Protein AF-A0A1Y2LB95-F1 (afdb_monomer_lite)

Sequence (118 aa):
MKFNLTRRTKRRLMWASLLALIIATALDGSKRTIADLIWPDDAAPWEKVTAVYYPDREKLIVFEFAGESLNSVAECRDVVFARALQNGDPDLKRGSYECAIGFYRQYGDIGVYRLTVQ

Foldseek 3Di:
DDPPDDPVRVVVVVVVVVVVVVCVVCVQVVVLVVCCVPPVPKEDQPKFKWKKKFQAPVCSVDIDGLDTRHRIPVVSVVSRLVVCVVSVRNVCPGMDIKTFMGWRDDDDNDTHTSDIDD

pLDDT: mean 88.21, std 11.53, range [42.5, 98.0]

Organism: NCBI:txid1293890

Radius of gyration: 21.98 Å; chains: 1; bounding box: 64×25×59 Å

Structure (mmCIF, N/CA/C/O backbone):
data_AF-A0A1Y2LB95-F1
#
_entry.id   AF-A0A1Y2LB95-F1
#
loop_
_atom_site.group_PDB
_atom_site.id
_atom_site.type_symbol
_atom_site.label_atom_id
_atom_site.label_alt_id
_atom_site.label_comp_id
_atom_site.label_asym_id
_atom_site.label_entity_id
_atom_site.label_seq_id
_atom_site.pdbx_PDB_ins_code
_atom_site.Cartn_x
_atom_site.Cartn_y
_atom_site.Cartn_z
_atom_site.occupancy
_atom_site.B_iso_or_equiv
_atom_site.auth_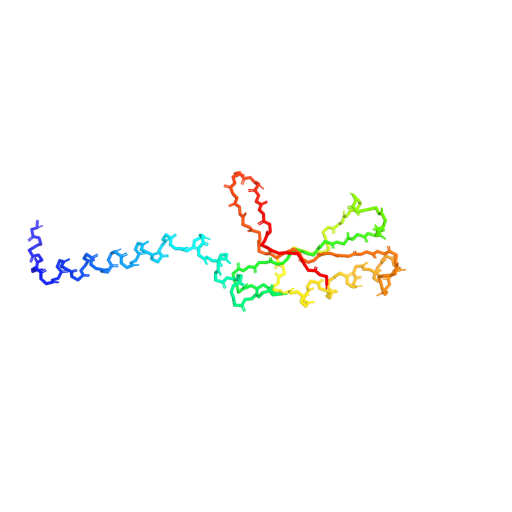seq_id
_atom_site.auth_comp_id
_atom_site.auth_asym_id
_atom_site.auth_atom_id
_atom_site.pdbx_PDB_model_num
ATOM 1 N N . MET A 1 1 ? 47.813 1.154 -28.756 1.00 42.50 1 MET A N 1
ATOM 2 C CA . MET A 1 1 ? 47.207 -0.104 -29.256 1.00 42.50 1 MET A CA 1
ATOM 3 C C . MET A 1 1 ? 45.946 0.246 -30.051 1.00 42.50 1 MET A C 1
ATOM 5 O O . MET A 1 1 ? 45.018 0.781 -29.462 1.00 42.50 1 MET A O 1
ATOM 9 N N . LYS A 1 2 ? 45.918 0.057 -31.381 1.00 48.38 2 LYS A N 1
ATOM 10 C CA . LYS A 1 2 ? 44.719 0.318 -32.208 1.00 48.38 2 LYS A CA 1
ATOM 11 C C . LYS A 1 2 ? 43.930 -0.985 -32.359 1.00 48.38 2 LYS A C 1
ATOM 13 O O . LYS A 1 2 ? 44.323 -1.853 -33.132 1.00 48.38 2 LYS A O 1
ATOM 18 N N . PHE A 1 3 ? 42.837 -1.133 -31.612 1.00 57.44 3 PHE A N 1
ATOM 19 C CA . PHE A 1 3 ? 41.934 -2.277 -31.757 1.00 57.44 3 PHE A CA 1
ATOM 20 C C . PHE A 1 3 ? 41.116 -2.131 -33.046 1.00 57.44 3 PHE A C 1
ATOM 22 O O . PHE A 1 3 ? 40.116 -1.414 -33.099 1.00 57.44 3 PHE A O 1
ATOM 29 N N . ASN A 1 4 ? 41.538 -2.817 -34.108 1.00 63.50 4 ASN A N 1
ATOM 30 C CA . ASN A 1 4 ? 40.764 -2.913 -35.342 1.00 63.50 4 ASN A CA 1
ATOM 31 C C . ASN A 1 4 ? 39.651 -3.955 -35.180 1.00 63.50 4 ASN A C 1
ATOM 33 O O . ASN A 1 4 ? 39.780 -5.110 -35.575 1.00 63.50 4 ASN A O 1
ATOM 37 N N . LEU A 1 5 ? 38.532 -3.536 -34.584 1.00 64.50 5 LEU A N 1
ATOM 38 C CA . LEU A 1 5 ? 37.309 -4.338 -34.562 1.00 64.50 5 LEU A CA 1
ATOM 39 C C . LEU A 1 5 ? 36.785 -4.532 -35.989 1.00 64.50 5 LEU A C 1
ATOM 41 O O . LEU A 1 5 ? 36.601 -3.561 -36.733 1.00 64.50 5 LEU A O 1
ATOM 45 N N . THR A 1 6 ? 36.490 -5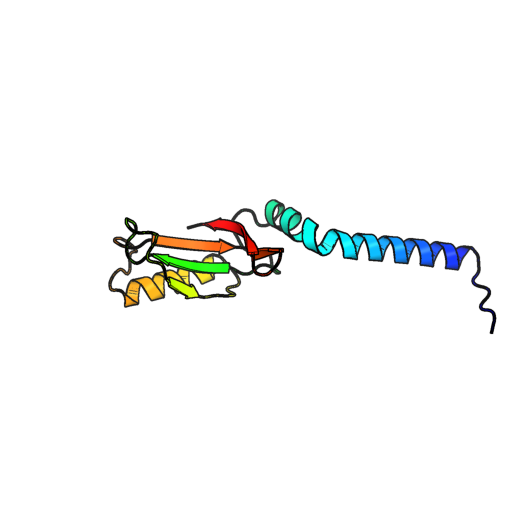.778 -36.359 1.00 76.25 6 THR A N 1
ATOM 46 C CA . THR A 1 6 ? 35.886 -6.060 -37.663 1.00 76.25 6 THR A CA 1
ATOM 47 C C . THR A 1 6 ? 34.492 -5.433 -37.750 1.00 76.25 6 THR A C 1
ATOM 49 O O . THR A 1 6 ? 33.794 -5.231 -36.751 1.00 76.25 6 THR A O 1
ATOM 52 N N . ARG A 1 7 ? 34.057 -5.105 -38.974 1.00 74.38 7 ARG A N 1
ATOM 53 C CA . ARG A 1 7 ? 32.767 -4.439 -39.236 1.00 74.38 7 ARG A CA 1
ATOM 54 C C . ARG A 1 7 ? 31.579 -5.197 -38.621 1.00 74.38 7 ARG A C 1
ATOM 56 O O . ARG A 1 7 ? 30.617 -4.573 -38.182 1.00 74.38 7 ARG A O 1
ATOM 63 N N . ARG A 1 8 ? 31.667 -6.532 -38.532 1.00 74.50 8 ARG A N 1
ATOM 64 C CA . ARG A 1 8 ? 30.659 -7.395 -37.892 1.00 74.50 8 ARG A CA 1
ATOM 65 C C . ARG A 1 8 ? 30.632 -7.234 -36.371 1.00 74.50 8 ARG A C 1
ATOM 67 O O . ARG A 1 8 ? 29.543 -7.116 -35.816 1.00 74.50 8 ARG A O 1
ATOM 74 N N . THR A 1 9 ? 31.785 -7.180 -35.701 1.00 77.56 9 THR A N 1
ATOM 75 C CA . THR A 1 9 ? 31.846 -6.971 -34.245 1.00 77.56 9 THR A CA 1
ATOM 76 C C . THR A 1 9 ? 31.392 -5.570 -33.861 1.00 77.56 9 THR A C 1
ATOM 78 O O . THR A 1 9 ? 30.631 -5.437 -32.911 1.00 77.56 9 THR A O 1
ATOM 81 N N . LYS A 1 10 ? 31.755 -4.541 -34.643 1.00 79.56 10 LYS A N 1
ATOM 82 C CA . LYS A 1 10 ? 31.242 -3.174 -34.442 1.00 79.56 10 LYS A CA 1
ATOM 83 C C . LYS A 1 10 ? 29.717 -3.125 -34.541 1.00 79.56 10 LYS A C 1
ATOM 85 O O . LYS A 1 10 ? 29.073 -2.542 -33.681 1.00 79.56 10 LYS A O 1
ATOM 90 N N . ARG A 1 11 ? 29.131 -3.790 -35.546 1.00 82.31 11 ARG A N 1
ATOM 91 C CA . ARG A 1 11 ? 27.670 -3.842 -35.718 1.00 82.31 11 ARG A CA 1
ATOM 92 C C . ARG A 1 11 ? 26.987 -4.560 -34.552 1.00 82.31 11 ARG A C 1
ATOM 94 O O . ARG A 1 11 ? 25.981 -4.070 -34.064 1.00 82.31 11 ARG A O 1
ATOM 101 N N . ARG A 1 12 ? 27.539 -5.686 -34.085 1.00 84.94 12 ARG A N 1
ATOM 102 C CA . ARG A 1 12 ? 27.011 -6.424 -32.923 1.00 84.94 12 ARG A CA 1
ATOM 103 C C . ARG A 1 12 ? 27.088 -5.611 -31.633 1.00 84.94 12 ARG A C 1
ATOM 105 O O . ARG A 1 12 ? 26.108 -5.577 -30.905 1.00 84.94 12 ARG A O 1
ATOM 112 N N . LEU A 1 13 ? 28.211 -4.934 -31.393 1.00 86.25 13 LEU A N 1
ATOM 113 C CA . LEU A 1 13 ? 28.370 -4.037 -30.250 1.00 86.25 13 LEU A CA 1
ATOM 114 C C . LEU A 1 13 ? 27.374 -2.883 -30.312 1.00 86.25 13 LEU A C 1
ATOM 116 O O . LEU A 1 13 ? 26.684 -2.659 -29.332 1.00 86.25 13 LEU A O 1
ATOM 120 N N . MET A 1 14 ? 27.212 -2.230 -31.469 1.00 86.56 14 MET A N 1
ATOM 121 C CA . MET A 1 14 ? 26.212 -1.167 -31.609 1.00 86.56 14 MET A CA 1
ATOM 122 C C . MET A 1 14 ? 24.796 -1.659 -31.306 1.00 86.56 14 MET A C 1
ATOM 124 O O . MET A 1 14 ? 24.088 -1.001 -30.555 1.00 86.56 14 MET A O 1
ATOM 128 N N . TRP A 1 15 ? 24.391 -2.820 -31.829 1.00 89.50 15 TRP A N 1
ATOM 129 C CA . TRP A 1 15 ? 23.071 -3.386 -31.534 1.00 89.50 15 TRP A CA 1
ATOM 130 C C . TRP A 1 15 ? 22.907 -3.773 -30.064 1.00 89.50 15 TRP A C 1
ATOM 132 O O . TRP A 1 15 ? 21.869 -3.481 -29.485 1.00 89.50 15 TRP A O 1
ATOM 142 N N . ALA A 1 16 ? 23.923 -4.379 -29.445 1.00 90.06 16 ALA A N 1
ATOM 143 C CA . ALA A 1 16 ? 23.898 -4.719 -28.024 1.00 90.06 16 ALA A CA 1
ATOM 144 C C . ALA A 1 16 ? 23.803 -3.468 -27.135 1.00 90.06 16 ALA A C 1
ATOM 146 O O . ALA A 1 16 ? 23.024 -3.451 -26.187 1.00 90.06 16 ALA A O 1
ATOM 147 N N . SER A 1 17 ? 24.534 -2.403 -27.471 1.00 84.62 17 SER A N 1
ATOM 148 C CA . SER A 1 17 ? 24.447 -1.107 -26.793 1.00 84.62 17 SER A CA 1
ATOM 149 C C . SER A 1 17 ? 23.076 -0.461 -26.967 1.00 84.62 17 SER A C 1
ATOM 151 O O . SER A 1 17 ? 22.529 0.055 -26.000 1.00 84.62 17 SER A O 1
ATOM 153 N N . LEU A 1 18 ? 22.499 -0.522 -28.172 1.00 86.12 18 LEU A N 1
ATOM 154 C CA . LEU A 1 18 ? 21.156 -0.005 -28.435 1.00 86.12 18 LEU A CA 1
ATOM 155 C C . LEU A 1 18 ? 20.102 -0.762 -27.618 1.00 86.12 18 LEU A C 1
ATOM 157 O O . LEU A 1 18 ? 19.228 -0.145 -27.022 1.00 86.12 18 LEU A O 1
ATOM 161 N N . LEU A 1 19 ? 20.214 -2.092 -27.558 1.00 86.06 19 LEU A N 1
ATOM 162 C CA . LEU A 1 19 ? 19.306 -2.941 -26.792 1.00 86.06 19 LEU A CA 1
ATOM 163 C C . LEU A 1 19 ? 19.413 -2.650 -25.290 1.00 86.06 19 LEU A C 1
ATOM 165 O O . LEU A 1 19 ? 18.400 -2.478 -24.624 1.00 86.06 19 LEU A O 1
ATOM 169 N N . ALA A 1 20 ? 20.638 -2.537 -24.772 1.00 81.12 20 ALA A N 1
ATOM 170 C CA . ALA A 1 20 ? 20.884 -2.193 -23.377 1.00 81.12 20 ALA A CA 1
ATOM 171 C C . ALA A 1 20 ? 20.351 -0.795 -23.030 1.00 81.12 20 ALA A C 1
ATOM 173 O O . ALA A 1 20 ? 19.794 -0.613 -21.953 1.00 81.12 20 ALA A O 1
ATOM 174 N N . LEU A 1 21 ? 20.469 0.170 -23.949 1.00 74.56 21 LEU A N 1
ATOM 175 C CA . LEU A 1 21 ? 19.945 1.521 -23.763 1.00 74.56 21 LEU A CA 1
ATOM 176 C C . LEU A 1 21 ? 18.412 1.537 -23.738 1.00 74.56 21 LEU A C 1
ATOM 178 O O . LEU A 1 21 ? 17.838 2.189 -22.878 1.00 74.56 21 LEU A O 1
ATOM 182 N N . ILE A 1 22 ? 17.757 0.787 -24.629 1.00 74.38 22 ILE A N 1
ATOM 183 C CA . ILE A 1 22 ? 16.292 0.648 -24.653 1.00 74.38 22 ILE A CA 1
ATOM 184 C C . ILE A 1 22 ? 15.790 -0.011 -2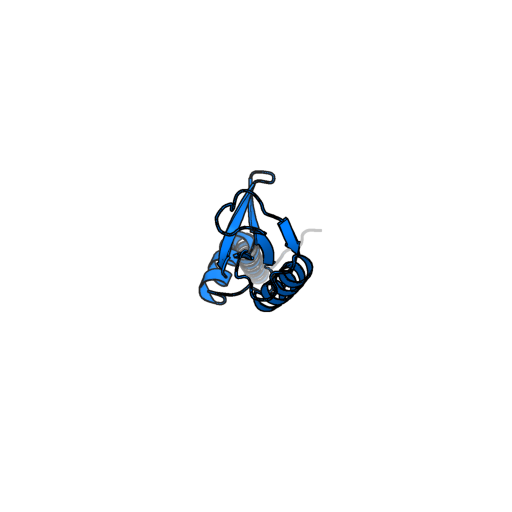3.365 1.00 74.38 22 ILE A C 1
ATOM 186 O O . ILE A 1 22 ? 14.812 0.446 -22.783 1.00 74.38 22 ILE A O 1
ATOM 190 N N . ILE A 1 23 ? 16.475 -1.055 -22.893 1.00 71.50 23 ILE A N 1
ATOM 191 C CA . ILE A 1 23 ? 16.156 -1.697 -21.615 1.00 71.50 23 ILE A CA 1
ATOM 192 C C . ILE A 1 23 ? 16.327 -0.684 -20.472 1.00 71.50 23 ILE A C 1
ATOM 194 O O . ILE A 1 23 ? 15.415 -0.524 -19.667 1.00 71.50 23 ILE A O 1
ATOM 198 N N . ALA A 1 24 ? 17.445 0.051 -20.439 1.00 64.38 24 ALA A N 1
ATOM 199 C CA . ALA A 1 24 ? 17.754 1.047 -19.412 1.00 64.38 24 ALA A CA 1
ATOM 200 C C . ALA A 1 24 ? 16.753 2.213 -19.349 1.00 64.38 24 ALA A C 1
ATOM 202 O O . ALA A 1 24 ? 16.450 2.681 -18.257 1.00 64.38 24 ALA A O 1
ATOM 203 N N . THR A 1 25 ? 16.236 2.686 -20.487 1.00 60.16 25 THR A N 1
ATOM 204 C CA . THR A 1 25 ? 15.306 3.828 -20.531 1.00 60.16 25 THR A CA 1
ATOM 205 C C . THR A 1 25 ? 13.844 3.427 -20.404 1.00 60.16 25 THR A C 1
ATOM 207 O O . THR A 1 25 ? 13.049 4.208 -19.886 1.00 60.16 25 THR A O 1
ATOM 210 N N . ALA A 1 26 ? 13.474 2.215 -20.820 1.00 60.06 26 ALA A N 1
ATOM 211 C CA . ALA A 1 26 ? 12.163 1.668 -20.506 1.00 60.06 26 ALA A CA 1
ATOM 212 C C . ALA A 1 26 ? 11.986 1.561 -18.982 1.00 60.06 26 ALA A C 1
ATOM 214 O O . ALA A 1 26 ? 10.941 1.926 -18.464 1.00 60.06 26 ALA A O 1
ATOM 215 N N . LEU A 1 27 ? 13.030 1.167 -18.253 1.00 59.22 27 LEU A N 1
ATOM 216 C CA . LEU A 1 27 ? 12.952 0.658 -16.885 1.00 59.22 27 LEU A CA 1
ATOM 217 C C . LEU A 1 27 ? 12.247 1.509 -15.813 1.00 59.22 27 LEU A C 1
ATOM 219 O O . LEU A 1 27 ? 11.846 0.897 -14.837 1.00 59.22 27 LEU A O 1
ATOM 223 N N . ASP A 1 28 ? 12.036 2.823 -15.924 1.00 59.31 28 ASP A N 1
ATOM 224 C CA . ASP A 1 28 ? 11.260 3.550 -14.892 1.00 59.31 28 ASP A CA 1
ATOM 225 C C . ASP A 1 28 ? 9.836 3.904 -15.333 1.00 59.31 28 ASP A C 1
ATOM 227 O O . ASP A 1 28 ? 8.883 3.605 -14.613 1.00 59.31 28 ASP A O 1
ATOM 231 N N . GLY A 1 29 ? 9.650 4.431 -16.546 1.00 65.62 29 GLY A N 1
ATOM 232 C CA . GLY A 1 29 ? 8.309 4.677 -17.092 1.00 65.62 29 GLY A CA 1
ATOM 233 C C . GLY A 1 29 ? 7.563 3.389 -17.462 1.00 65.62 29 GLY A C 1
ATOM 234 O O . GLY A 1 29 ? 6.353 3.296 -17.280 1.00 65.62 29 GLY A O 1
ATOM 235 N N . SER A 1 30 ? 8.279 2.362 -17.932 1.00 77.00 30 SER A N 1
ATOM 236 C CA . SER A 1 30 ? 7.686 1.085 -18.336 1.00 77.00 30 SER A CA 1
ATOM 237 C C . SER A 1 30 ? 7.290 0.220 -17.152 1.00 77.00 30 SER A C 1
ATOM 239 O O . SER A 1 30 ? 6.374 -0.578 -17.298 1.00 77.00 30 SER A O 1
ATOM 241 N N . LYS A 1 31 ? 7.955 0.338 -15.993 1.00 85.06 31 LYS A N 1
ATOM 242 C CA . LYS A 1 31 ? 7.603 -0.444 -14.794 1.00 85.06 31 LYS A CA 1
ATOM 243 C C . LYS A 1 31 ? 6.155 -0.204 -14.397 1.00 85.06 31 LYS A C 1
ATOM 245 O O . LYS A 1 31 ? 5.426 -1.170 -14.213 1.00 85.06 31 LYS A O 1
ATOM 250 N N . ARG A 1 32 ? 5.730 1.062 -14.357 1.00 88.31 32 ARG A N 1
ATOM 251 C CA . ARG A 1 32 ? 4.337 1.414 -14.072 1.00 88.31 32 ARG A CA 1
ATOM 252 C C . ARG A 1 32 ? 3.390 0.806 -15.105 1.00 88.31 32 ARG A C 1
ATOM 254 O O . ARG A 1 32 ? 2.459 0.114 -14.725 1.00 88.31 32 ARG A O 1
ATOM 261 N N . THR A 1 33 ? 3.670 0.984 -16.397 1.00 87.56 33 THR A N 1
ATOM 262 C CA . THR A 1 33 ? 2.823 0.445 -17.476 1.00 87.56 33 THR A CA 1
ATOM 263 C C . THR A 1 33 ? 2.718 -1.083 -17.440 1.00 87.56 33 THR A C 1
ATOM 265 O O . THR A 1 33 ? 1.650 -1.637 -17.677 1.00 87.56 33 THR A O 1
ATOM 268 N N . ILE A 1 34 ? 3.820 -1.780 -17.151 1.00 88.88 34 ILE A N 1
ATOM 269 C CA . ILE A 1 34 ? 3.841 -3.242 -17.023 1.00 88.88 34 ILE A CA 1
ATOM 270 C C . ILE A 1 34 ? 3.063 -3.672 -15.773 1.00 88.88 34 ILE A C 1
ATOM 272 O O . ILE A 1 34 ? 2.318 -4.649 -15.831 1.00 88.88 34 ILE A O 1
ATOM 276 N N . ALA A 1 35 ? 3.212 -2.938 -14.666 1.00 92.31 35 ALA A N 1
ATOM 277 C CA . ALA A 1 35 ? 2.476 -3.187 -13.434 1.00 92.31 35 ALA A CA 1
ATOM 278 C C . ALA A 1 35 ? 0.964 -3.020 -13.640 1.00 92.31 35 ALA A C 1
ATOM 280 O O . ALA A 1 35 ? 0.212 -3.923 -13.295 1.00 92.31 35 ALA A O 1
ATOM 281 N N . ASP A 1 36 ? 0.534 -1.943 -14.303 1.00 91.00 36 ASP A N 1
ATOM 282 C CA . ASP A 1 36 ? -0.874 -1.693 -14.641 1.00 91.00 36 ASP A CA 1
ATOM 283 C C . ASP A 1 36 ? -1.487 -2.801 -15.507 1.00 91.00 36 ASP A C 1
ATOM 285 O O . ASP A 1 36 ? -2.668 -3.110 -15.376 1.00 91.00 36 ASP A O 1
ATOM 289 N N . LEU A 1 37 ? -0.692 -3.424 -16.382 1.00 91.62 37 LEU A N 1
ATOM 290 C CA . LEU A 1 37 ? -1.177 -4.468 -17.282 1.00 91.62 37 LEU A CA 1
ATOM 291 C C . LEU A 1 37 ? -1.283 -5.849 -16.618 1.00 91.62 37 LEU A C 1
ATOM 293 O O . LEU A 1 37 ? -2.210 -6.598 -16.914 1.00 91.62 37 LEU A O 1
ATOM 297 N N . ILE A 1 38 ? -0.301 -6.222 -15.794 1.00 95.31 38 ILE A N 1
ATOM 298 C CA . ILE A 1 38 ? -0.151 -7.598 -15.286 1.00 95.31 38 ILE A CA 1
ATOM 299 C C . ILE A 1 38 ? -0.635 -7.727 -13.831 1.00 95.31 38 ILE A C 1
ATOM 301 O O . ILE A 1 38 ? -1.100 -8.795 -13.439 1.00 95.31 38 ILE A O 1
ATOM 305 N N . TRP A 1 39 ? -0.574 -6.646 -13.049 1.00 94.69 39 TRP A N 1
ATOM 306 C CA . TRP A 1 39 ? -0.994 -6.585 -11.644 1.00 94.69 39 TRP A CA 1
ATOM 307 C C . TRP A 1 39 ? -2.022 -5.458 -11.443 1.00 94.69 39 TRP A C 1
ATOM 309 O O . TRP A 1 39 ? -1.708 -4.416 -10.854 1.00 94.69 39 TRP A O 1
ATOM 319 N N . PRO A 1 40 ? -3.255 -5.640 -11.955 1.00 93.12 40 PRO A N 1
ATOM 320 C CA . PRO A 1 40 ? -4.275 -4.594 -11.931 1.00 93.12 40 PRO A CA 1
ATOM 321 C C . PRO A 1 40 ? -4.740 -4.249 -10.513 1.00 93.12 40 PRO A C 1
ATOM 323 O O . PRO A 1 40 ? -5.063 -3.095 -10.271 1.00 93.12 40 PRO A O 1
ATOM 326 N N . ASP A 1 41 ? -4.707 -5.218 -9.590 1.00 94.50 41 ASP A N 1
ATOM 327 C CA . ASP A 1 41 ? -5.270 -5.092 -8.237 1.00 94.50 41 ASP A CA 1
ATOM 328 C C . ASP A 1 41 ? -4.271 -5.459 -7.118 1.00 94.50 41 ASP A C 1
ATOM 330 O O . ASP A 1 41 ? -4.656 -5.580 -5.957 1.00 94.50 41 ASP A O 1
ATOM 334 N N . ASP A 1 42 ? -2.991 -5.675 -7.443 1.00 96.12 42 ASP A N 1
ATOM 335 C CA . ASP A 1 42 ? -1.948 -6.028 -6.465 1.00 96.12 42 ASP A CA 1
ATOM 336 C C . ASP A 1 42 ? -0.598 -5.384 -6.826 1.00 96.12 42 ASP A C 1
ATOM 338 O O . ASP A 1 42 ? -0.449 -4.755 -7.877 1.00 96.12 42 ASP A O 1
ATOM 342 N N . ALA A 1 43 ? 0.395 -5.519 -5.951 1.00 95.62 43 ALA A N 1
ATOM 343 C CA . ALA A 1 43 ? 1.747 -5.030 -6.178 1.00 95.62 43 ALA A CA 1
ATOM 344 C C . ALA A 1 43 ? 2.513 -5.913 -7.169 1.00 95.62 43 ALA A C 1
ATOM 346 O O . ALA A 1 43 ? 2.576 -7.138 -7.033 1.00 95.62 43 ALA A O 1
ATOM 347 N N . ALA A 1 44 ? 3.176 -5.282 -8.138 1.00 95.00 44 ALA A N 1
ATOM 348 C CA . ALA A 1 44 ? 4.200 -5.970 -8.914 1.00 95.00 44 ALA A CA 1
ATOM 349 C C . ALA A 1 44 ? 5.423 -6.304 -8.026 1.00 95.00 44 ALA A C 1
ATOM 351 O O . ALA A 1 44 ? 5.647 -5.638 -7.016 1.00 95.00 44 ALA A O 1
ATOM 352 N N . PRO A 1 45 ? 6.296 -7.259 -8.407 1.00 93.62 45 PRO A N 1
ATOM 353 C CA . PRO A 1 45 ? 7.434 -7.681 -7.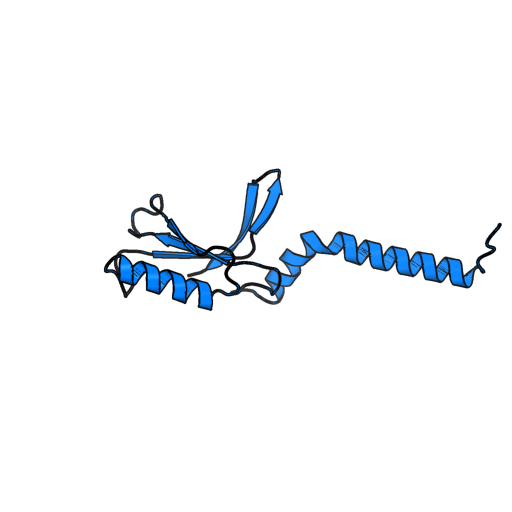574 1.00 93.62 45 PRO A CA 1
ATOM 354 C C . PRO A 1 45 ? 8.440 -6.580 -7.193 1.00 93.62 45 PRO A C 1
ATOM 356 O O . PRO A 1 45 ? 9.228 -6.755 -6.267 1.00 93.62 45 PRO A O 1
ATOM 359 N N . TRP A 1 46 ? 8.461 -5.465 -7.929 1.00 92.50 46 TRP A N 1
ATOM 360 C CA . TRP A 1 46 ? 9.294 -4.290 -7.639 1.00 92.50 46 TRP A CA 1
ATOM 361 C C . TRP A 1 46 ? 8.538 -3.172 -6.912 1.00 92.50 46 TRP A C 1
ATOM 363 O O . TRP A 1 46 ? 9.144 -2.167 -6.545 1.00 92.50 46 TRP A O 1
ATOM 373 N N . GLU A 1 47 ? 7.225 -3.307 -6.750 1.00 95.00 47 GLU A N 1
ATOM 374 C CA . GLU A 1 47 ? 6.388 -2.344 -6.053 1.00 95.00 47 GLU A CA 1
ATOM 375 C C . GLU A 1 47 ? 6.282 -2.694 -4.578 1.00 95.00 47 GLU A C 1
ATOM 377 O O . GLU A 1 47 ? 6.489 -3.829 -4.150 1.00 95.00 47 GLU A O 1
ATOM 382 N N . LYS A 1 48 ? 5.957 -1.672 -3.795 1.00 96.44 48 LYS A N 1
ATOM 383 C CA . LYS A 1 48 ? 5.664 -1.796 -2.378 1.00 96.44 48 LYS A CA 1
ATOM 384 C C . LYS A 1 48 ? 4.272 -1.274 -2.095 1.00 96.44 48 LYS A C 1
ATOM 386 O O . LYS A 1 48 ? 3.793 -0.386 -2.803 1.00 96.44 48 LYS A O 1
ATOM 391 N N . VAL A 1 49 ? 3.657 -1.829 -1.062 1.00 97.56 49 VAL A N 1
ATOM 392 C CA . VAL A 1 49 ? 2.359 -1.410 -0.552 1.00 97.56 49 VAL A CA 1
ATOM 393 C C . VAL A 1 49 ? 2.561 -0.674 0.765 1.00 97.56 49 VAL A C 1
ATOM 395 O O . VAL A 1 49 ? 3.291 -1.129 1.649 1.00 97.56 49 VAL A O 1
ATOM 398 N N . THR A 1 50 ? 1.908 0.473 0.878 1.00 97.25 50 THR A N 1
ATOM 399 C CA . THR A 1 50 ? 1.794 1.252 2.104 1.00 97.25 50 THR A CA 1
ATOM 400 C C . THR A 1 50 ? 0.386 1.054 2.648 1.00 97.25 50 THR A C 1
ATOM 402 O O . THR A 1 50 ? -0.593 1.356 1.966 1.00 97.25 50 THR A O 1
ATOM 405 N N . ALA A 1 51 ? 0.286 0.535 3.867 1.00 97.75 51 ALA A N 1
ATOM 406 C CA . ALA A 1 51 ? -0.973 0.370 4.572 1.00 97.75 51 ALA A CA 1
ATOM 407 C C . ALA A 1 51 ? -1.316 1.663 5.316 1.00 97.75 51 ALA A C 1
ATOM 409 O O . ALA A 1 51 ? -0.621 2.055 6.257 1.00 97.75 51 ALA A O 1
ATOM 410 N N . VAL A 1 52 ? -2.400 2.311 4.906 1.00 96.94 52 VAL A N 1
ATOM 411 C CA . VAL A 1 52 ? -2.945 3.508 5.545 1.00 96.94 52 VAL A CA 1
ATOM 412 C C . VAL A 1 52 ? -4.200 3.112 6.308 1.00 96.94 52 VAL A C 1
ATOM 414 O O . VAL A 1 52 ? -5.127 2.541 5.743 1.00 96.94 52 VAL A O 1
ATOM 417 N N . TYR A 1 53 ? -4.227 3.396 7.604 1.00 97.06 53 TYR A N 1
ATOM 418 C CA . TYR A 1 53 ? -5.353 3.123 8.485 1.00 97.06 53 TYR A CA 1
ATOM 419 C C . TYR A 1 53 ? -6.031 4.430 8.891 1.00 97.06 53 TYR A C 1
ATOM 421 O O . TYR A 1 53 ? -5.372 5.373 9.329 1.00 97.06 53 TYR A O 1
ATOM 429 N N . TYR A 1 54 ? -7.356 4.460 8.792 1.00 96.50 54 TYR A N 1
ATOM 430 C CA . TYR A 1 54 ? -8.196 5.568 9.225 1.00 96.50 54 TYR A CA 1
ATOM 431 C C . TYR A 1 54 ? -8.999 5.110 10.445 1.00 96.50 54 TYR A C 1
ATOM 433 O O . TYR A 1 54 ? -9.881 4.263 10.295 1.00 96.50 54 TYR A O 1
ATOM 441 N N . PRO A 1 55 ? -8.746 5.644 11.654 1.00 94.81 55 PRO A N 1
ATOM 442 C CA . PRO A 1 55 ? -9.498 5.259 12.850 1.00 94.81 55 PRO A CA 1
ATOM 443 C C . PRO A 1 55 ? -10.991 5.607 12.776 1.00 94.81 55 PRO A C 1
ATOM 445 O O . PRO A 1 55 ? -11.809 4.975 13.444 1.00 94.81 55 PRO A O 1
ATOM 448 N N . ASP A 1 56 ? -11.333 6.620 11.980 1.00 93.75 56 ASP A N 1
ATOM 449 C CA . ASP A 1 56 ? -12.687 7.117 11.763 1.00 93.75 56 ASP A CA 1
ATOM 450 C C . ASP A 1 56 ? -12.907 7.315 10.258 1.00 93.75 56 ASP A C 1
ATOM 452 O O . ASP A 1 56 ? -12.287 8.178 9.631 1.00 93.75 56 ASP A O 1
ATOM 456 N N . ARG A 1 57 ? -13.794 6.507 9.669 1.00 93.19 57 ARG A N 1
ATOM 457 C CA . ARG A 1 57 ? -14.125 6.571 8.237 1.00 93.19 57 ARG A CA 1
ATOM 458 C C . ARG A 1 57 ? -14.762 7.895 7.815 1.00 93.19 57 ARG A C 1
ATOM 460 O O . ARG A 1 57 ? -14.724 8.224 6.634 1.00 93.19 57 ARG A O 1
ATOM 467 N N . GLU A 1 58 ? -15.340 8.651 8.749 1.00 93.88 58 GLU A N 1
ATOM 468 C CA . GLU A 1 58 ? -15.924 9.968 8.475 1.00 93.88 58 GLU A CA 1
ATOM 469 C C . GLU A 1 58 ? -14.866 11.085 8.518 1.00 93.88 58 GLU A C 1
ATOM 471 O O . GLU A 1 58 ? -15.124 12.205 8.073 1.00 93.88 58 GLU A O 1
ATOM 476 N N . LYS A 1 59 ? -13.656 10.799 9.024 1.00 91.75 59 LYS A N 1
ATOM 477 C CA . LYS A 1 59 ? -12.567 11.773 9.202 1.00 91.75 59 LYS A CA 1
ATOM 478 C C . LYS A 1 59 ? -11.243 11.264 8.643 1.00 91.75 59 LYS A C 1
ATOM 480 O O . LYS A 1 59 ? -10.269 11.085 9.370 1.00 91.75 59 LYS A O 1
ATOM 485 N N . LEU A 1 60 ? -11.174 11.159 7.318 1.00 87.69 60 LEU A N 1
ATOM 486 C CA . LEU A 1 60 ? -9.987 10.670 6.599 1.00 87.69 60 LEU A CA 1
ATOM 487 C C . LEU A 1 60 ? -8.726 11.542 6.769 1.00 87.69 60 LEU A C 1
ATOM 489 O O . LEU A 1 60 ? -7.624 11.105 6.458 1.00 87.69 60 LEU A O 1
ATOM 493 N N . ILE A 1 61 ? -8.855 12.767 7.289 1.00 90.00 61 ILE A N 1
ATOM 494 C CA . ILE A 1 61 ? -7.697 13.606 7.643 1.00 90.00 61 ILE A CA 1
ATOM 495 C C . ILE A 1 61 ? -6.895 13.037 8.822 1.00 90.00 61 ILE A C 1
ATOM 497 O O . ILE A 1 61 ? -5.738 13.403 9.009 1.00 90.00 61 ILE A O 1
ATOM 501 N N . VAL A 1 62 ? -7.518 12.176 9.632 1.00 89.94 62 VAL A N 1
ATOM 502 C CA . VAL A 1 62 ? -6.868 11.463 10.727 1.00 89.94 62 VAL A CA 1
ATOM 503 C C . VAL A 1 62 ? -6.518 10.081 10.204 1.00 89.94 62 VAL A C 1
ATOM 505 O O . VAL A 1 62 ? -7.384 9.218 10.076 1.00 89.94 62 VAL A O 1
ATOM 508 N N . PHE A 1 63 ? -5.245 9.884 9.884 1.00 92.94 63 PHE A N 1
ATOM 509 C CA . PHE A 1 63 ? -4.744 8.617 9.377 1.00 92.94 63 PHE A CA 1
ATOM 510 C C . PHE A 1 63 ? -3.412 8.259 10.017 1.00 92.94 63 PHE A C 1
ATOM 512 O O . PHE A 1 63 ? -2.695 9.106 10.552 1.00 92.94 63 PHE A O 1
ATOM 519 N N . GLU A 1 64 ? -3.085 6.979 9.938 1.00 93.44 64 GLU A N 1
ATOM 520 C CA . GLU A 1 64 ? -1.852 6.414 10.451 1.00 93.44 64 GLU A CA 1
ATOM 521 C C . GLU A 1 64 ? -1.284 5.442 9.419 1.00 93.44 64 GLU A C 1
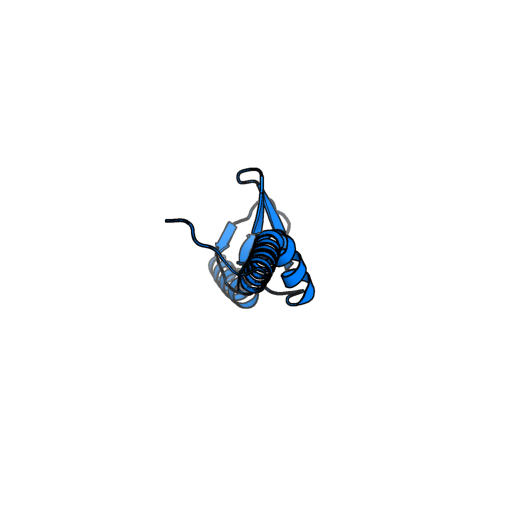ATOM 523 O O . GLU A 1 64 ? -2.021 4.662 8.813 1.00 93.44 64 GLU A O 1
ATOM 528 N N . PHE A 1 65 ? 0.034 5.442 9.240 1.00 93.31 65 PHE A N 1
ATOM 529 C CA . PHE A 1 65 ? 0.696 4.385 8.484 1.00 93.31 65 PHE A CA 1
ATOM 530 C C . PHE A 1 65 ? 0.769 3.138 9.365 1.00 93.31 65 PHE A C 1
ATOM 532 O O . PHE A 1 65 ? 1.517 3.096 10.341 1.00 93.31 65 PHE A O 1
ATOM 539 N N . ALA A 1 66 ? -0.052 2.137 9.053 1.00 90.56 66 ALA A N 1
ATOM 540 C CA . ALA A 1 66 ? -0.083 0.873 9.783 1.00 90.56 66 ALA A CA 1
ATOM 541 C C . ALA A 1 66 ? 1.102 -0.030 9.401 1.00 90.56 66 ALA A C 1
ATOM 543 O O . ALA A 1 66 ? 1.550 -0.837 10.211 1.00 90.56 66 ALA A O 1
ATOM 544 N N . GLY A 1 67 ? 1.634 0.139 8.188 1.00 91.25 67 GLY A N 1
ATOM 545 C CA . GLY A 1 67 ? 2.822 -0.552 7.701 1.00 91.25 67 GLY A CA 1
ATOM 546 C C . GLY A 1 67 ? 3.336 0.059 6.403 1.00 91.25 67 GLY A C 1
ATOM 547 O O . GLY A 1 67 ? 2.560 0.502 5.557 1.00 91.25 67 GLY A O 1
ATOM 548 N N . GLU A 1 68 ? 4.654 0.067 6.240 1.00 91.12 68 GLU A N 1
ATOM 549 C CA . GLU A 1 68 ? 5.336 0.556 5.042 1.00 91.12 68 GLU A CA 1
ATOM 550 C C . GLU A 1 68 ? 6.138 -0.582 4.404 1.00 91.12 68 GLU A C 1
ATOM 552 O O . GLU A 1 68 ? 6.581 -1.506 5.085 1.00 91.12 68 GLU A O 1
ATOM 557 N N . SER A 1 69 ? 6.387 -0.492 3.097 1.00 93.69 69 SER A N 1
ATOM 558 C CA . SER A 1 69 ? 7.224 -1.458 2.365 1.00 93.69 69 SER A CA 1
ATOM 559 C C . SER A 1 69 ? 6.703 -2.907 2.336 1.00 93.69 69 SER A C 1
ATOM 561 O O . SER A 1 69 ? 7.497 -3.842 2.180 1.00 93.69 69 SER A O 1
ATOM 563 N N . LEU A 1 70 ? 5.384 -3.093 2.410 1.00 96.62 70 LEU A N 1
ATOM 564 C CA . LEU A 1 70 ? 4.727 -4.400 2.298 1.00 96.62 70 LEU A CA 1
ATOM 565 C C . LEU A 1 70 ? 4.781 -4.909 0.848 1.00 96.62 70 LEU A C 1
ATOM 567 O O . LEU A 1 70 ? 4.956 -4.126 -0.089 1.00 96.62 70 LEU A O 1
ATOM 571 N N . ASN A 1 71 ? 4.662 -6.219 0.644 1.00 96.44 71 ASN A N 1
ATOM 572 C CA . ASN A 1 71 ? 4.873 -6.848 -0.667 1.00 96.44 71 ASN A CA 1
ATOM 573 C C . ASN A 1 71 ? 3.582 -7.151 -1.428 1.00 96.44 71 ASN A C 1
ATOM 575 O O . ASN A 1 71 ? 3.649 -7.493 -2.603 1.00 96.44 71 ASN A O 1
ATOM 579 N N . SER A 1 72 ? 2.427 -7.084 -0.766 1.00 96.69 72 SER A N 1
ATOM 580 C CA . SER A 1 72 ? 1.138 -7.421 -1.373 1.00 96.69 72 SER A CA 1
ATOM 581 C C . SER A 1 72 ? -0.020 -6.725 -0.669 1.00 96.69 72 SER A C 1
ATOM 583 O O . SER A 1 72 ? 0.089 -6.280 0.478 1.00 96.69 72 SER A O 1
ATOM 585 N N . VAL A 1 73 ? -1.165 -6.684 -1.342 1.00 96.94 73 VAL A N 1
ATOM 586 C CA . VAL A 1 73 ? -2.431 -6.213 -0.765 1.00 96.94 73 VAL A CA 1
ATOM 587 C C . VAL A 1 73 ? -2.926 -7.138 0.349 1.00 96.94 73 VAL A C 1
ATOM 589 O O . VAL A 1 73 ? -3.585 -6.679 1.280 1.00 96.94 73 VAL A O 1
ATOM 592 N N . ALA A 1 74 ? -2.613 -8.435 0.287 1.00 97.62 74 ALA A N 1
ATOM 593 C CA . ALA A 1 74 ? -2.934 -9.369 1.365 1.00 97.62 74 ALA A CA 1
ATOM 594 C C . ALA A 1 74 ? -2.197 -8.994 2.663 1.00 97.62 74 ALA A C 1
ATOM 596 O O . ALA A 1 74 ? -2.830 -8.817 3.697 1.00 97.62 74 ALA A O 1
ATOM 597 N N . GLU A 1 75 ? -0.886 -8.754 2.576 1.00 97.62 75 GLU A N 1
ATOM 598 C CA . GLU A 1 75 ? -0.070 -8.321 3.719 1.00 97.62 75 GLU A CA 1
ATOM 599 C C . GLU A 1 75 ? -0.539 -6.963 4.270 1.00 97.62 75 GLU A C 1
ATOM 601 O O . GLU A 1 75 ? -0.610 -6.766 5.482 1.00 97.62 75 GLU A O 1
ATOM 606 N N . CYS A 1 76 ? -0.932 -6.039 3.387 1.00 98.00 76 CYS A N 1
ATOM 607 C CA . CYS A 1 76 ? -1.554 -4.780 3.792 1.00 98.00 76 CYS A CA 1
ATOM 608 C C . CYS A 1 76 ? -2.831 -4.994 4.613 1.00 98.00 76 CYS A C 1
ATOM 610 O O . CYS A 1 76 ? -2.961 -4.416 5.693 1.00 98.00 76 CYS A O 1
ATOM 612 N N . ARG A 1 77 ? -3.746 -5.851 4.142 1.00 97.06 77 ARG A N 1
ATOM 613 C CA . ARG A 1 77 ? -4.976 -6.177 4.874 1.00 97.06 77 ARG A CA 1
ATOM 614 C C . ARG A 1 77 ? -4.665 -6.769 6.244 1.00 97.06 77 ARG A C 1
ATOM 616 O O . ARG A 1 77 ? -5.205 -6.283 7.232 1.00 97.06 77 ARG A O 1
ATOM 623 N N . ASP A 1 78 ? -3.753 -7.731 6.330 1.00 97.44 78 ASP A N 1
ATOM 624 C CA . ASP A 1 78 ? -3.383 -8.357 7.605 1.00 97.44 78 ASP A CA 1
ATOM 625 C C . ASP A 1 78 ? -2.885 -7.325 8.632 1.00 97.44 78 ASP A C 1
ATOM 627 O O . ASP A 1 78 ? -3.329 -7.309 9.785 1.00 97.44 78 ASP A O 1
ATOM 631 N N . VAL A 1 79 ? -2.011 -6.409 8.203 1.00 97.00 79 VAL A N 1
ATOM 632 C CA . VAL A 1 79 ? -1.465 -5.341 9.054 1.00 97.00 79 VAL A CA 1
ATOM 633 C C . VAL A 1 79 ? -2.551 -4.356 9.492 1.00 97.00 79 VAL A C 1
ATOM 635 O O . VAL A 1 79 ? -2.609 -3.974 10.665 1.00 97.00 79 VAL A O 1
ATOM 638 N N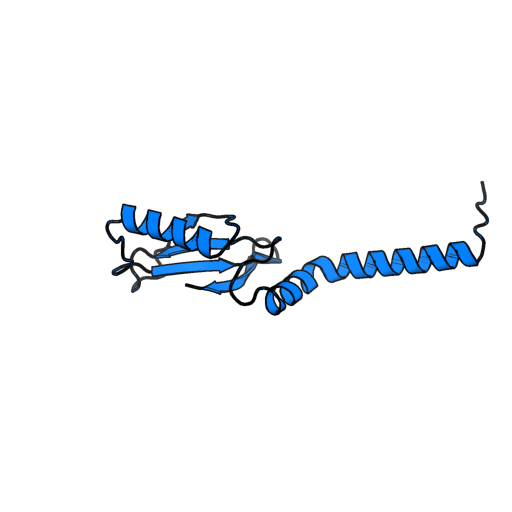 . VAL A 1 80 ? -3.445 -3.966 8.582 1.00 97.31 80 VAL A N 1
ATOM 639 C CA . VAL A 1 80 ? -4.571 -3.082 8.902 1.00 97.31 80 VAL A CA 1
ATOM 640 C C . VAL A 1 80 ? -5.514 -3.740 9.904 1.00 97.31 80 VAL A C 1
ATOM 642 O O . VAL A 1 80 ? -5.872 -3.105 10.892 1.00 97.31 80 VAL A O 1
ATOM 645 N N . PHE A 1 81 ? -5.927 -4.990 9.688 1.00 96.56 81 PHE A N 1
ATOM 646 C CA . PHE A 1 81 ? -6.848 -5.678 10.596 1.00 96.56 81 PHE A CA 1
ATOM 647 C C . PHE A 1 81 ? -6.220 -5.892 11.979 1.00 96.56 81 PHE A C 1
ATOM 649 O O . PHE A 1 81 ? -6.897 -5.726 12.996 1.00 96.56 81 PHE A O 1
ATOM 656 N N . ALA A 1 82 ? -4.910 -6.151 12.048 1.00 96.44 82 ALA A N 1
ATOM 657 C CA . ALA A 1 82 ? -4.181 -6.163 13.313 1.00 96.44 82 ALA A CA 1
ATOM 658 C C . ALA A 1 82 ? -4.220 -4.790 14.014 1.00 96.44 82 ALA A C 1
ATOM 660 O O . ALA A 1 82 ? -4.440 -4.716 15.226 1.00 96.44 82 ALA A O 1
ATOM 661 N N . ARG A 1 83 ? -4.067 -3.691 13.263 1.00 95.88 83 ARG A N 1
ATOM 662 C CA . ARG A 1 83 ? -4.166 -2.321 13.793 1.00 95.88 83 ARG A CA 1
ATOM 663 C C . ARG A 1 83 ? -5.585 -1.972 14.245 1.00 95.88 83 ARG A C 1
ATOM 665 O O . ARG A 1 83 ? -5.764 -1.363 15.299 1.00 95.88 83 ARG A O 1
ATOM 672 N N . ALA A 1 84 ? -6.592 -2.384 13.485 1.00 96.19 84 ALA A N 1
ATOM 673 C CA . ALA A 1 84 ? -7.998 -2.164 13.793 1.00 96.19 84 ALA A CA 1
ATOM 674 C C . ALA A 1 84 ? -8.404 -2.906 15.080 1.00 96.19 84 ALA A C 1
ATOM 676 O O . ALA A 1 84 ? -9.031 -2.319 15.964 1.00 96.19 84 ALA A O 1
ATOM 677 N N . LEU A 1 85 ? -7.936 -4.148 15.258 1.00 96.31 85 LEU A N 1
ATOM 678 C CA . LEU A 1 85 ? -8.088 -4.909 16.501 1.00 96.31 85 LEU A CA 1
ATOM 679 C C . LEU A 1 85 ? -7.496 -4.165 17.709 1.00 96.31 85 LEU A C 1
ATOM 681 O O . LEU A 1 85 ? -8.165 -4.043 18.735 1.00 96.31 85 LEU A O 1
ATOM 685 N N . GLN A 1 86 ? -6.279 -3.623 17.589 1.00 94.69 86 GLN A N 1
ATOM 686 C CA . GLN A 1 86 ? -5.636 -2.847 18.663 1.00 94.69 86 GLN A CA 1
ATOM 687 C C . GLN A 1 86 ? -6.430 -1.590 19.050 1.00 94.69 86 GLN A C 1
ATOM 689 O O . GLN A 1 86 ? -6.400 -1.173 20.205 1.00 94.69 86 GLN A O 1
ATOM 694 N N . ASN A 1 87 ? -7.173 -1.012 18.104 1.00 93.31 87 ASN A N 1
ATOM 695 C CA . ASN A 1 87 ? -8.023 0.160 18.315 1.00 93.31 87 ASN A CA 1
ATOM 696 C C . ASN A 1 87 ? -9.472 -0.192 18.716 1.00 93.31 87 ASN A C 1
ATOM 698 O O . ASN A 1 87 ? -10.342 0.687 18.770 1.00 93.31 87 ASN A O 1
ATOM 702 N N . GLY A 1 88 ? -9.749 -1.468 19.006 1.00 96.25 88 GLY A N 1
ATOM 703 C CA . GLY A 1 88 ? -11.074 -1.944 19.401 1.00 96.25 88 GLY A CA 1
ATOM 704 C C . GLY A 1 88 ? -12.101 -1.887 18.268 1.00 96.25 88 GLY A C 1
ATOM 705 O O . GLY A 1 88 ? -13.279 -1.633 18.515 1.00 96.25 88 GLY A O 1
ATOM 706 N N . ASP A 1 89 ? -11.668 -2.039 17.020 1.00 96.25 89 ASP A N 1
ATOM 707 C CA . ASP A 1 89 ? -12.530 -2.110 15.837 1.00 96.25 89 ASP A CA 1
ATOM 708 C C . ASP A 1 89 ? -12.131 -3.288 14.926 1.00 96.25 89 ASP A C 1
ATOM 710 O O . ASP A 1 89 ? -11.736 -3.081 13.783 1.00 96.25 89 ASP A O 1
ATOM 714 N N . PRO A 1 90 ? -12.192 -4.540 15.417 1.00 94.50 90 PRO A N 1
ATOM 715 C CA . PRO A 1 90 ? -11.662 -5.708 14.702 1.00 94.50 90 PRO A CA 1
ATOM 716 C C . PRO A 1 90 ? -12.338 -5.974 13.351 1.00 94.50 90 PRO A C 1
ATOM 718 O O . PRO A 1 90 ? -11.726 -6.570 12.473 1.00 94.50 90 PRO A O 1
ATOM 721 N N . ASP A 1 91 ? -13.578 -5.516 13.179 1.00 94.62 91 ASP A N 1
ATOM 722 C CA . ASP A 1 91 ? -14.344 -5.673 11.941 1.00 94.62 91 ASP A CA 1
ATOM 723 C C . ASP A 1 91 ? -14.255 -4.437 11.029 1.00 94.62 91 ASP A C 1
ATOM 725 O O . ASP A 1 91 ? -14.995 -4.371 10.048 1.00 94.62 91 ASP A O 1
ATOM 729 N N . LEU A 1 92 ? -13.435 -3.430 11.375 1.00 93.88 92 LEU A N 1
ATOM 730 C CA . LEU A 1 92 ? -13.385 -2.135 10.685 1.00 93.88 92 LEU A CA 1
ATOM 731 C C . LEU A 1 92 ? -14.795 -1.566 10.459 1.00 93.88 92 LEU A C 1
ATOM 733 O O . LEU A 1 92 ? -15.189 -1.297 9.329 1.00 93.88 92 LEU A O 1
ATOM 737 N N . LYS A 1 93 ? -15.610 -1.435 11.512 1.00 95.38 93 LYS A N 1
ATOM 738 C CA . LYS A 1 93 ? -16.958 -0.839 11.431 1.00 95.38 93 LYS A CA 1
ATOM 739 C C . LYS A 1 93 ? -16.933 0.671 11.629 1.00 95.38 93 LYS A C 1
ATOM 741 O O . LYS A 1 93 ? -17.801 1.360 11.099 1.00 95.38 93 LYS A O 1
ATOM 746 N N . ARG A 1 94 ? -15.963 1.178 12.392 1.00 95.00 94 ARG A N 1
ATOM 747 C CA . ARG A 1 94 ? -15.759 2.609 12.668 1.00 95.00 94 ARG A CA 1
ATOM 748 C C . ARG A 1 94 ? -14.670 3.183 11.771 1.00 95.00 94 ARG A C 1
ATOM 750 O O . ARG A 1 94 ? -14.848 4.255 11.200 1.00 95.00 94 ARG A O 1
ATOM 757 N N . GLY A 1 95 ? -13.578 2.448 11.615 1.00 94.81 95 GLY A N 1
ATOM 758 C CA . GLY A 1 95 ? -12.452 2.821 10.781 1.00 94.81 95 GLY A CA 1
ATOM 759 C C . GLY A 1 95 ? -12.641 2.476 9.309 1.00 94.81 95 GLY A C 1
ATOM 760 O O . GLY A 1 95 ? -13.675 1.954 8.881 1.00 94.81 95 GLY A O 1
ATOM 761 N N . SER A 1 96 ? -11.610 2.792 8.540 1.00 96.38 96 SER A N 1
ATOM 762 C CA . SER A 1 96 ? -11.411 2.394 7.150 1.00 96.38 96 SER A CA 1
ATOM 763 C C . SER A 1 96 ? -9.914 2.197 6.910 1.00 96.38 96 SER A C 1
ATOM 765 O O . SER A 1 96 ? -9.092 2.440 7.797 1.00 96.38 96 SER A O 1
ATOM 767 N N . TYR A 1 97 ? -9.540 1.777 5.711 1.00 96.88 97 TYR A N 1
ATOM 768 C CA . TYR A 1 97 ? -8.147 1.663 5.315 1.00 96.88 97 TYR A CA 1
ATOM 769 C C . TYR A 1 97 ? -7.974 1.841 3.818 1.00 96.88 97 TYR A C 1
ATOM 771 O O . TYR A 1 97 ? -8.936 1.799 3.055 1.00 96.88 97 TYR A O 1
ATOM 779 N N . GLU A 1 98 ? -6.724 2.029 3.426 1.00 96.75 98 GLU A N 1
ATOM 780 C CA . GLU A 1 98 ? -6.280 2.060 2.046 1.00 96.75 98 GLU A CA 1
ATOM 781 C C . GLU A 1 98 ? -4.937 1.333 1.931 1.00 96.75 98 GLU A C 1
ATOM 783 O O . GLU A 1 98 ? -4.021 1.536 2.729 1.00 96.75 98 GLU A O 1
ATOM 788 N N . CYS A 1 99 ? -4.810 0.493 0.911 1.00 97.50 99 CYS A N 1
ATOM 789 C CA . CYS A 1 99 ? -3.562 -0.126 0.497 1.00 97.50 99 CYS A CA 1
ATOM 790 C C . CYS A 1 99 ? -3.042 0.629 -0.725 1.00 97.50 99 CYS A C 1
ATOM 792 O O . CYS A 1 99 ? -3.512 0.417 -1.843 1.00 97.50 99 CYS A O 1
ATOM 794 N N . ALA A 1 100 ? -2.091 1.535 -0.506 1.00 97.00 100 ALA A N 1
ATOM 795 C CA . ALA A 1 100 ? -1.508 2.362 -1.555 1.00 97.00 100 ALA A CA 1
ATOM 796 C C . ALA A 1 100 ? -0.311 1.639 -2.189 1.00 97.00 100 ALA A C 1
ATOM 798 O O . ALA A 1 100 ? 0.666 1.322 -1.511 1.00 97.00 100 ALA A O 1
ATOM 799 N N . ILE A 1 101 ? -0.384 1.355 -3.489 1.00 97.25 101 ILE A N 1
ATOM 800 C CA . ILE A 1 101 ? 0.535 0.451 -4.191 1.00 97.25 101 ILE A CA 1
ATOM 801 C C . ILE A 1 101 ? 1.443 1.229 -5.139 1.00 97.25 101 ILE A C 1
ATOM 803 O O . ILE A 1 101 ? 0.985 2.074 -5.910 1.00 97.25 101 ILE A O 1
ATOM 807 N N . GLY A 1 102 ? 2.736 0.900 -5.115 1.00 94.06 102 GLY A N 1
ATOM 808 C CA . GLY A 1 102 ? 3.707 1.341 -6.111 1.00 94.06 102 GLY A CA 1
ATOM 809 C C . GLY A 1 102 ? 3.897 2.853 -6.104 1.00 94.06 102 GLY A C 1
ATOM 810 O O . GLY A 1 102 ? 3.370 3.554 -6.963 1.00 94.06 102 GLY A O 1
ATOM 811 N N . PHE A 1 103 ? 4.654 3.374 -5.137 1.00 93.19 103 PHE A N 1
ATOM 812 C CA . PHE A 1 103 ? 5.002 4.794 -5.107 1.00 93.19 103 PHE A CA 1
ATOM 813 C C . PHE A 1 103 ? 6.050 5.125 -6.180 1.00 93.19 103 PHE A C 1
ATOM 815 O O . PHE A 1 103 ? 7.209 4.717 -6.082 1.00 93.19 103 PHE A O 1
ATOM 822 N N . TYR A 1 104 ? 5.654 5.898 -7.193 1.00 88.94 104 TYR A N 1
ATOM 823 C CA . TYR A 1 104 ? 6.538 6.385 -8.252 1.00 88.94 104 TYR A CA 1
ATOM 824 C C . TYR A 1 104 ? 6.867 7.864 -8.027 1.00 88.94 104 TYR A C 1
ATOM 826 O O . TYR A 1 104 ? 6.007 8.741 -8.142 1.00 88.94 104 TYR A O 1
ATOM 834 N N . ARG A 1 105 ? 8.137 8.141 -7.718 1.00 87.25 105 ARG A N 1
ATOM 835 C CA . ARG A 1 105 ? 8.680 9.490 -7.496 1.00 87.25 105 ARG A CA 1
ATOM 836 C C . ARG A 1 105 ? 8.665 10.292 -8.806 1.00 87.25 105 ARG A C 1
ATOM 838 O O . ARG A 1 105 ? 9.144 9.802 -9.824 1.00 87.25 105 ARG A O 1
ATOM 845 N N . GLN A 1 106 ? 8.133 11.515 -8.778 1.00 82.81 106 GLN A N 1
ATOM 846 C CA . GLN A 1 106 ? 8.083 12.417 -9.939 1.00 82.81 106 GLN A CA 1
ATOM 847 C C . GLN A 1 106 ? 9.092 13.565 -9.817 1.00 82.81 106 GLN A C 1
ATOM 849 O O . GLN A 1 106 ? 9.865 13.801 -10.743 1.00 82.81 106 GLN A O 1
ATOM 854 N N . TYR A 1 107 ? 9.112 14.275 -8.683 1.00 79.06 107 TYR A N 1
ATOM 855 C CA . TYR A 1 107 ? 10.026 15.398 -8.454 1.00 79.06 107 TYR A CA 1
ATOM 856 C C . TYR A 1 107 ? 10.294 15.606 -6.964 1.00 79.06 107 TYR A C 1
ATOM 858 O O . TYR A 1 107 ? 9.356 15.741 -6.182 1.00 79.06 107 TYR A O 1
ATOM 866 N N . GLY A 1 108 ? 11.565 15.679 -6.549 1.00 82.88 108 GLY A N 1
ATOM 867 C CA . GLY A 1 108 ? 11.886 15.735 -5.116 1.00 82.88 108 GLY A CA 1
ATOM 868 C C . GLY A 1 108 ? 11.207 14.576 -4.381 1.00 82.88 108 GLY A C 1
ATOM 869 O O . GLY A 1 108 ? 11.087 13.502 -4.959 1.00 82.88 108 GLY A O 1
ATOM 870 N N . ASP A 1 109 ? 10.738 14.773 -3.152 1.00 79.81 109 ASP A N 1
ATOM 871 C CA . ASP A 1 109 ? 10.006 13.739 -2.396 1.00 79.81 109 ASP A CA 1
ATOM 872 C C . ASP A 1 109 ? 8.523 13.613 -2.795 1.00 79.81 109 ASP A C 1
ATOM 874 O O . ASP A 1 109 ? 7.753 12.910 -2.148 1.00 79.81 109 ASP A O 1
ATOM 878 N N . ILE A 1 110 ? 8.117 14.267 -3.887 1.00 85.00 110 ILE A N 1
ATOM 879 C CA . ILE A 1 110 ? 6.763 14.183 -4.428 1.00 85.00 110 ILE A CA 1
ATOM 880 C C . ILE A 1 110 ? 6.706 13.025 -5.420 1.00 85.00 110 ILE A C 1
ATOM 882 O O . ILE A 1 110 ? 7.498 12.921 -6.365 1.00 85.00 110 ILE A O 1
ATOM 886 N N . GLY A 1 111 ? 5.725 12.161 -5.218 1.00 87.38 111 GLY A N 1
ATOM 887 C CA . GLY A 1 111 ? 5.419 11.048 -6.096 1.00 87.38 111 GLY A CA 1
ATOM 888 C C . GLY A 1 111 ? 3.940 10.719 -6.049 1.00 87.38 111 GLY A C 1
ATOM 889 O O . GLY A 1 111 ? 3.167 11.334 -5.315 1.00 87.38 111 GLY A O 1
ATOM 890 N N . VAL A 1 112 ? 3.557 9.748 -6.862 1.00 91.12 112 VAL A N 1
ATOM 891 C CA . VAL A 1 112 ? 2.183 9.265 -6.951 1.00 91.12 112 VAL A CA 1
ATOM 892 C C . VAL A 1 112 ? 2.176 7.760 -6.771 1.00 91.12 112 VAL A C 1
ATOM 894 O O . VAL A 1 112 ? 3.036 7.057 -7.305 1.00 91.12 112 VAL A O 1
ATOM 897 N N . TYR A 1 113 ? 1.185 7.263 -6.044 1.00 93.44 113 TYR A N 1
ATOM 898 C CA . TYR A 1 113 ? 0.881 5.841 -6.059 1.00 93.44 113 TYR A CA 1
ATOM 899 C C . TYR A 1 113 ? 0.291 5.455 -7.418 1.00 93.44 113 TYR A C 1
ATOM 901 O O . TYR A 1 113 ? -0.290 6.284 -8.132 1.00 93.44 113 TYR A O 1
ATOM 909 N N . ARG A 1 114 ? 0.498 4.203 -7.818 1.00 93.88 114 ARG A N 1
ATOM 910 C CA . ARG A 1 114 ? -0.080 3.666 -9.050 1.00 93.88 114 ARG A CA 1
ATOM 911 C C . ARG A 1 114 ? -1.569 3.416 -8.877 1.00 93.88 114 ARG A C 1
ATOM 913 O O . ARG A 1 114 ? -2.345 3.890 -9.703 1.00 93.88 114 ARG A O 1
ATOM 920 N N . LEU A 1 115 ? -1.932 2.746 -7.786 1.00 94.81 115 LEU A N 1
ATOM 921 C CA . LEU A 1 115 ? -3.310 2.497 -7.389 1.00 94.81 115 LEU A CA 1
ATOM 922 C C . LEU A 1 115 ? -3.469 2.488 -5.870 1.00 94.81 115 LEU A C 1
ATOM 924 O O . LEU A 1 115 ? -2.498 2.318 -5.129 1.00 94.81 115 LEU A O 1
ATOM 928 N N . THR A 1 116 ? -4.720 2.603 -5.445 1.00 96.06 116 THR A N 1
ATOM 929 C CA . THR A 1 116 ? -5.143 2.438 -4.060 1.00 96.06 116 THR A CA 1
ATOM 930 C C . THR A 1 116 ? -6.318 1.472 -4.033 1.00 96.06 116 THR A C 1
ATOM 932 O O . THR A 1 116 ? -7.261 1.643 -4.805 1.00 96.06 116 THR A O 1
ATOM 935 N N . VAL A 1 117 ? -6.258 0.463 -3.166 1.00 95.81 117 VAL A N 1
ATOM 936 C CA . VAL A 1 117 ? -7.319 -0.546 -3.006 1.00 95.81 117 VAL A CA 1
ATOM 937 C C . VAL A 1 117 ? -7.737 -0.680 -1.548 1.00 95.81 117 VAL A C 1
ATOM 939 O O . VAL A 1 117 ? -7.016 -0.247 -0.648 1.00 95.81 117 VAL A O 1
ATOM 942 N N . GLN A 1 118 ? -8.901 -1.288 -1.334 1.00 89.81 118 GLN A N 1
ATOM 943 C CA . GLN A 1 118 ? -9.437 -1.659 -0.027 1.00 89.81 118 GLN A CA 1
ATOM 944 C C . GLN A 1 118 ? -9.619 -3.176 -0.018 1.00 89.81 118 GLN A C 1
ATOM 946 O O . GLN A 1 118 ? -10.385 -3.688 -0.857 1.00 89.81 118 GLN A O 1
#

Secondary structure (DSSP, 8-state):
------HHHHHHHHHHHHHHHHHHHHHHHHHHHHHHHH-SSS--TT--EEEEEES-TT-TTS-EEEEEEESSHHHHHHHHHHHHHHTT-TT-SS-EEEEEEEEEEEETTEEEEEEEE-